Protein AF-A0A5S4F9X3-F1 (afdb_monomer_lite)

Structure (mmCIF, N/CA/C/O backbone):
data_AF-A0A5S4F9X3-F1
#
_entry.id   AF-A0A5S4F9X3-F1
#
loop_
_atom_site.group_PDB
_atom_site.id
_atom_site.type_symbol
_atom_site.label_atom_id
_atom_site.label_alt_id
_atom_site.label_comp_id
_atom_site.label_asym_id
_atom_site.label_entity_id
_atom_site.label_seq_id
_atom_site.pdbx_PDB_ins_code
_atom_site.Cartn_x
_atom_site.Cartn_y
_atom_site.Cartn_z
_atom_site.occupancy
_atom_site.B_iso_or_equiv
_atom_site.auth_seq_id
_atom_site.auth_comp_id
_atom_site.auth_asym_id
_atom_site.auth_atom_id
_atom_site.pdbx_PDB_model_num
ATOM 1 N N . MET A 1 1 ? 14.491 -25.019 -21.883 1.00 43.62 1 MET A N 1
ATOM 2 C CA . MET A 1 1 ? 15.320 -24.102 -21.069 1.00 43.62 1 MET A CA 1
ATOM 3 C C . MET A 1 1 ? 15.112 -22.615 -21.375 1.00 43.62 1 MET A C 1
ATOM 5 O O . MET A 1 1 ? 15.585 -21.817 -20.590 1.00 43.62 1 MET A O 1
ATOM 9 N N . GLY A 1 2 ? 14.371 -22.215 -22.422 1.00 46.97 2 GLY A N 1
ATOM 10 C CA . GLY A 1 2 ? 14.077 -20.793 -22.699 1.00 46.97 2 GLY A CA 1
ATOM 11 C C . GLY A 1 2 ? 12.879 -20.191 -21.947 1.00 46.97 2 GLY A C 1
ATOM 12 O O . GLY A 1 2 ? 12.639 -18.999 -22.069 1.00 46.97 2 GLY A O 1
ATOM 13 N N . LEU A 1 3 ? 12.138 -20.994 -21.173 1.00 51.41 3 LEU A N 1
ATOM 14 C CA . LEU A 1 3 ? 10.973 -20.537 -20.400 1.00 51.41 3 LEU A CA 1
ATOM 15 C C . LEU A 1 3 ? 11.349 -19.981 -19.013 1.00 51.41 3 LEU A C 1
ATOM 17 O O . LEU A 1 3 ? 10.495 -19.423 -18.360 1.00 51.41 3 LEU A O 1
ATOM 21 N N . LEU A 1 4 ? 12.602 -20.149 -18.570 1.00 52.91 4 LEU A N 1
ATOM 22 C CA . LEU A 1 4 ? 13.095 -19.680 -17.261 1.00 52.91 4 LEU A CA 1
ATOM 23 C C . LEU A 1 4 ? 14.135 -18.550 -17.385 1.00 52.91 4 LEU A C 1
ATOM 25 O O . LEU A 1 4 ? 14.628 -18.049 -16.381 1.00 52.91 4 LEU A O 1
ATOM 29 N N . THR A 1 5 ? 14.526 -18.181 -18.611 1.00 54.88 5 THR A N 1
ATOM 30 C CA . THR A 1 5 ? 15.626 -17.235 -18.885 1.00 54.88 5 THR A CA 1
ATOM 31 C C . THR A 1 5 ? 15.187 -16.012 -19.691 1.00 54.88 5 THR A C 1
ATOM 33 O O . THR A 1 5 ? 16.031 -15.217 -20.098 1.00 54.88 5 THR A O 1
ATOM 36 N N . GLY A 1 6 ? 13.890 -15.862 -19.972 1.00 51.59 6 GLY A N 1
ATOM 37 C CA . GLY A 1 6 ? 13.362 -14.654 -20.599 1.00 51.59 6 GLY A CA 1
ATOM 38 C C . GLY A 1 6 ? 13.265 -13.553 -19.550 1.00 51.59 6 GLY A C 1
ATOM 39 O O . GLY A 1 6 ? 12.560 -13.737 -18.566 1.00 51.59 6 GLY A O 1
ATOM 40 N N . GLY A 1 7 ? 13.951 -12.423 -19.741 1.00 59.22 7 GLY A N 1
ATOM 41 C CA . GLY A 1 7 ? 13.905 -11.284 -18.809 1.00 59.22 7 GLY A CA 1
ATOM 42 C C . GLY A 1 7 ? 12.479 -10.862 -18.436 1.00 59.22 7 GLY A C 1
ATOM 43 O O . GLY A 1 7 ? 12.225 -10.558 -17.275 1.00 59.22 7 GLY A O 1
ATOM 44 N N . GLY A 1 8 ? 11.532 -10.995 -19.373 1.00 63.47 8 GLY A N 1
ATOM 45 C CA . GLY A 1 8 ? 10.109 -10.774 -19.117 1.00 63.47 8 GLY A CA 1
ATOM 46 C C . GLY A 1 8 ? 9.510 -11.689 -18.043 1.00 63.47 8 GLY A C 1
ATOM 47 O O . GLY A 1 8 ? 8.709 -11.214 -17.254 1.00 63.47 8 GLY A O 1
ATOM 48 N N . ASP A 1 9 ? 9.921 -12.958 -17.936 1.00 76.38 9 ASP A N 1
ATOM 49 C CA . ASP A 1 9 ? 9.416 -13.880 -16.901 1.00 76.38 9 ASP A CA 1
ATOM 50 C C . ASP A 1 9 ? 9.950 -13.510 -15.505 1.00 76.38 9 ASP A C 1
ATOM 52 O O . ASP A 1 9 ? 9.219 -13.517 -14.514 1.00 76.38 9 ASP A O 1
ATOM 56 N N . LEU A 1 10 ? 11.216 -13.080 -15.423 1.00 82.88 10 LEU A N 1
ATOM 57 C CA . LEU A 1 10 ? 11.824 -12.655 -14.161 1.00 82.88 10 LEU A CA 1
ATOM 58 C C . LEU A 1 10 ? 11.252 -11.322 -13.652 1.00 82.88 10 LEU A C 1
ATOM 60 O O . LEU A 1 10 ? 10.960 -11.211 -12.461 1.00 82.88 10 LEU A O 1
ATOM 64 N N . VAL A 1 11 ? 11.079 -10.326 -14.529 1.00 84.00 11 VAL A N 1
ATOM 65 C CA . VAL A 1 11 ? 10.464 -9.030 -14.178 1.00 84.00 11 VAL A CA 1
ATOM 66 C C . VAL A 1 11 ? 9.049 -9.243 -13.660 1.00 84.00 11 VAL A C 1
ATOM 68 O O . VAL A 1 11 ? 8.690 -8.724 -12.602 1.00 84.00 11 VAL A O 1
ATOM 71 N N . TRP A 1 12 ? 8.275 -10.083 -14.346 1.00 83.31 12 TRP A N 1
ATOM 72 C CA . TRP A 1 12 ? 6.906 -10.393 -13.951 1.00 83.31 12 TRP A CA 1
ATOM 73 C C . TRP A 1 12 ? 6.841 -11.120 -12.603 1.00 83.31 12 TRP A C 1
ATOM 75 O O . TRP A 1 12 ? 6.047 -10.760 -11.731 1.00 83.31 12 TRP A O 1
ATOM 85 N N . ALA A 1 13 ? 7.721 -12.103 -12.388 1.00 89.19 13 ALA A N 1
ATOM 86 C CA . ALA A 1 13 ? 7.816 -12.822 -11.122 1.00 89.19 13 ALA A CA 1
ATOM 87 C C . ALA A 1 13 ? 8.230 -11.907 -9.955 1.00 89.19 13 ALA A C 1
ATOM 89 O O . ALA A 1 13 ? 7.673 -12.016 -8.859 1.00 89.19 13 ALA A O 1
ATOM 90 N N . LEU A 1 14 ? 9.173 -10.985 -10.177 1.00 90.00 14 LEU A N 1
ATOM 91 C CA . LEU A 1 14 ? 9.606 -10.009 -9.174 1.00 90.00 14 LEU A CA 1
ATOM 92 C C . LEU A 1 14 ? 8.489 -9.021 -8.828 1.00 90.00 14 LEU A C 1
ATOM 94 O O . LEU A 1 14 ? 8.201 -8.841 -7.643 1.00 90.00 14 LEU A O 1
ATOM 98 N N . GLY A 1 15 ? 7.820 -8.443 -9.829 1.00 88.62 15 GLY A N 1
ATOM 99 C CA . GLY A 1 15 ? 6.705 -7.519 -9.610 1.00 88.62 15 GLY A CA 1
ATOM 100 C C . GLY A 1 15 ? 5.549 -8.173 -8.847 1.00 88.62 15 GLY A C 1
ATOM 101 O O . GLY A 1 15 ? 5.005 -7.593 -7.897 1.00 88.62 15 GLY A O 1
ATOM 102 N N . LEU A 1 16 ? 5.235 -9.435 -9.164 1.00 91.00 16 LEU A N 1
ATOM 103 C CA . LEU A 1 16 ? 4.293 -10.234 -8.379 1.00 91.00 16 LEU A CA 1
ATOM 104 C C . LEU A 1 16 ? 4.775 -10.480 -6.948 1.00 91.00 16 LEU A C 1
ATOM 106 O O . LEU A 1 16 ? 3.995 -10.322 -6.008 1.00 91.00 16 LEU A O 1
ATOM 110 N N . GLY A 1 17 ? 6.038 -10.867 -6.769 1.00 93.19 17 GLY A N 1
ATOM 111 C CA . GLY A 1 17 ? 6.620 -11.136 -5.455 1.00 93.19 17 GLY A CA 1
ATOM 112 C C . GLY A 1 17 ? 6.564 -9.915 -4.537 1.00 93.19 17 GLY A C 1
ATOM 113 O O . GLY A 1 17 ? 6.124 -10.025 -3.391 1.00 93.19 17 GLY A O 1
ATOM 114 N N . ILE A 1 18 ? 6.926 -8.740 -5.056 1.00 92.94 18 ILE A N 1
ATOM 115 C CA . ILE A 1 18 ? 6.856 -7.457 -4.344 1.00 92.94 18 ILE A CA 1
ATOM 116 C C . ILE A 1 18 ? 5.406 -7.137 -3.964 1.00 92.94 18 ILE A C 1
ATOM 118 O O . ILE A 1 18 ? 5.121 -6.828 -2.803 1.00 92.94 18 ILE A O 1
ATOM 122 N N . SER A 1 19 ? 4.481 -7.262 -4.919 1.00 93.00 19 SER A N 1
ATOM 123 C CA . SER A 1 19 ? 3.058 -6.982 -4.702 1.00 93.00 19 SER A CA 1
ATOM 124 C C . SER A 1 19 ? 2.456 -7.896 -3.630 1.00 93.00 19 SER A C 1
ATOM 126 O O . SER A 1 19 ? 1.789 -7.431 -2.703 1.00 93.00 19 SER A O 1
ATOM 128 N N . LEU A 1 20 ? 2.723 -9.203 -3.709 1.00 94.62 20 LEU A N 1
ATOM 129 C CA . LEU A 1 20 ? 2.259 -10.189 -2.731 1.00 94.62 20 LEU A CA 1
ATOM 130 C C . LEU A 1 20 ? 2.851 -9.933 -1.348 1.00 94.62 20 LEU A C 1
ATOM 132 O O . LEU A 1 20 ? 2.119 -9.958 -0.360 1.00 94.62 20 LEU A O 1
ATOM 136 N N . PHE A 1 21 ? 4.151 -9.646 -1.269 1.00 96.25 21 PHE A N 1
ATOM 137 C CA . PHE A 1 21 ? 4.804 -9.301 -0.013 1.00 96.25 21 PHE A CA 1
ATOM 138 C C . PHE A 1 21 ? 4.138 -8.087 0.646 1.00 96.25 21 PHE A C 1
ATOM 140 O O . PHE A 1 21 ? 3.759 -8.153 1.818 1.00 96.25 21 PHE A O 1
ATOM 147 N N . ALA A 1 22 ? 3.924 -7.006 -0.111 1.00 95.31 22 ALA A N 1
ATOM 148 C CA . ALA A 1 22 ? 3.277 -5.797 0.391 1.00 95.31 22 ALA A CA 1
ATOM 149 C C . ALA A 1 22 ? 1.835 -6.061 0.859 1.00 95.31 22 ALA A C 1
ATOM 151 O O . ALA A 1 22 ? 1.420 -5.562 1.908 1.00 95.31 22 ALA A O 1
ATOM 152 N N . LEU A 1 23 ? 1.079 -6.886 0.129 1.00 94.94 23 LEU A N 1
ATOM 153 C CA . LEU A 1 23 ? -0.281 -7.280 0.502 1.00 94.94 23 LEU A CA 1
ATOM 154 C C . LEU A 1 23 ? -0.317 -8.131 1.776 1.00 94.94 23 LEU A C 1
ATOM 156 O O . LEU A 1 23 ? -1.126 -7.869 2.667 1.00 94.94 23 LEU A O 1
ATOM 160 N N . ILE A 1 24 ? 0.571 -9.119 1.905 1.00 95.19 24 ILE A N 1
ATOM 161 C CA . ILE A 1 24 ? 0.671 -9.962 3.104 1.00 95.19 24 ILE A CA 1
ATOM 162 C C . ILE A 1 24 ? 1.074 -9.115 4.315 1.00 95.19 24 ILE A C 1
ATOM 164 O O . ILE A 1 24 ? 0.466 -9.231 5.383 1.00 95.19 24 ILE A O 1
ATOM 168 N N . ALA A 1 25 ? 2.038 -8.208 4.145 1.00 94.19 25 ALA A N 1
ATOM 169 C CA . ALA A 1 25 ? 2.425 -7.260 5.181 1.00 94.19 25 ALA A CA 1
ATOM 170 C C . ALA A 1 25 ? 1.243 -6.365 5.598 1.00 94.19 25 ALA A C 1
ATOM 172 O O . ALA A 1 25 ? 1.009 -6.171 6.793 1.00 94.19 25 ALA A O 1
ATOM 173 N N . ALA A 1 26 ? 0.442 -5.886 4.639 1.00 93.31 26 ALA A N 1
ATOM 174 C CA . ALA A 1 26 ? -0.759 -5.101 4.913 1.00 93.31 26 ALA A CA 1
ATOM 175 C C . ALA A 1 26 ? -1.817 -5.897 5.699 1.00 93.31 26 ALA A C 1
ATOM 177 O O . ALA A 1 26 ? -2.374 -5.378 6.668 1.00 93.31 26 ALA A O 1
ATOM 178 N N . ILE A 1 27 ? -2.052 -7.169 5.343 1.00 92.44 27 ILE A N 1
ATOM 179 C CA . ILE A 1 27 ? -2.930 -8.074 6.107 1.00 92.44 27 ILE A CA 1
ATOM 180 C C . ILE A 1 27 ? -2.438 -8.177 7.552 1.00 92.44 27 ILE A C 1
ATOM 182 O O . ILE A 1 27 ? -3.222 -7.985 8.485 1.00 92.44 27 ILE A O 1
ATOM 186 N N . GLY A 1 28 ? -1.150 -8.462 7.756 1.00 90.25 28 GLY A N 1
ATOM 187 C CA . GLY A 1 28 ? -0.556 -8.585 9.089 1.00 90.25 28 GLY A CA 1
ATOM 188 C C . GLY A 1 28 ? -0.667 -7.297 9.909 1.00 90.25 28 GLY A C 1
ATOM 189 O O . GLY A 1 28 ? -0.980 -7.344 11.099 1.00 90.25 28 GLY A O 1
ATOM 190 N N . ALA A 1 29 ? -0.498 -6.143 9.262 1.00 89.25 29 ALA A N 1
ATOM 191 C CA . ALA A 1 29 ? -0.573 -4.829 9.892 1.00 89.25 29 ALA A CA 1
ATOM 192 C C . ALA A 1 29 ? -1.987 -4.431 10.345 1.00 89.25 29 ALA A C 1
ATOM 194 O O . ALA A 1 29 ? -2.114 -3.579 11.219 1.00 89.25 29 ALA A O 1
ATOM 195 N N . VAL A 1 30 ? -3.041 -5.032 9.787 1.00 89.56 30 VAL A N 1
ATOM 196 C CA . VAL A 1 30 ? -4.450 -4.756 10.143 1.00 89.56 30 VAL A CA 1
ATOM 197 C C . VAL A 1 30 ? -5.076 -5.893 10.961 1.00 89.56 30 VAL A C 1
ATOM 199 O O . VAL A 1 30 ? -6.093 -5.715 11.638 1.00 89.56 30 VAL A O 1
ATOM 202 N N . SER A 1 31 ? -4.460 -7.072 10.937 1.00 88.56 31 SER A N 1
ATOM 203 C CA . SER A 1 31 ? -4.925 -8.244 11.672 1.00 88.56 31 SER A CA 1
ATOM 204 C C . SER A 1 31 ? -4.874 -8.037 13.185 1.00 88.56 31 SER A C 1
ATOM 206 O O . SER A 1 31 ? -4.012 -7.342 13.719 1.00 88.56 31 SER A O 1
ATOM 208 N N . LYS A 1 32 ? -5.806 -8.691 13.889 1.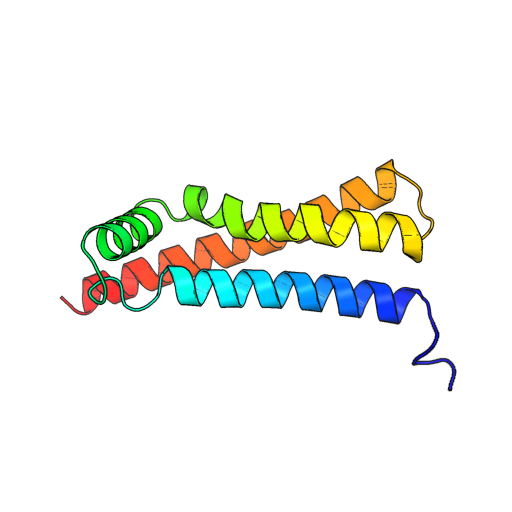00 86.12 32 LYS A N 1
ATOM 209 C CA . LYS A 1 32 ? -5.870 -8.733 15.360 1.00 86.12 32 LYS A CA 1
ATOM 210 C C . LYS A 1 32 ? -5.778 -7.336 16.005 1.00 86.12 32 LYS A C 1
ATOM 212 O O . LYS A 1 32 ? -4.870 -7.053 16.790 1.00 86.12 32 LYS A O 1
ATOM 217 N N . PRO A 1 33 ? -6.730 -6.434 15.721 1.00 81.31 33 PRO A N 1
ATOM 218 C CA . PRO A 1 33 ? -6.661 -5.032 16.139 1.00 81.31 33 PRO A CA 1
ATOM 219 C C . PRO A 1 33 ? -6.873 -4.813 17.650 1.00 81.31 33 PRO A C 1
ATOM 221 O O . PRO A 1 33 ? -6.909 -3.668 18.098 1.00 81.31 33 PRO A O 1
ATOM 224 N N . GLY A 1 34 ? -7.079 -5.882 18.427 1.00 81.62 34 GLY A N 1
ATOM 225 C CA . GLY A 1 34 ? -7.165 -5.862 19.890 1.00 81.62 34 GLY A CA 1
ATOM 226 C C . GLY A 1 34 ? -5.895 -6.335 20.606 1.00 81.62 34 GLY A C 1
ATOM 227 O O . GLY A 1 34 ? -5.792 -6.118 21.807 1.00 81.62 34 GLY A O 1
ATOM 228 N N . GLU A 1 35 ? -4.943 -6.940 19.893 1.00 83.75 35 GLU A N 1
ATOM 229 C CA . GLU A 1 35 ? -3.695 -7.464 20.462 1.00 83.75 35 GLU A CA 1
ATOM 230 C C . GLU A 1 35 ? -2.534 -6.475 20.256 1.00 83.75 35 GLU A C 1
ATOM 232 O O . GLU A 1 35 ? -2.412 -5.875 19.185 1.00 83.75 35 GLU A O 1
ATOM 237 N N . GLY A 1 36 ? -1.661 -6.343 21.260 1.00 83.56 36 GLY A N 1
ATOM 238 C CA . GLY A 1 36 ? -0.450 -5.512 21.226 1.00 83.56 36 GLY A CA 1
ATOM 239 C C . GLY A 1 36 ? -0.508 -4.258 22.106 1.00 83.56 36 GLY A C 1
ATOM 240 O O . GLY A 1 36 ? -1.541 -3.934 22.697 1.00 83.56 36 GLY A O 1
ATOM 241 N N . ASP A 1 37 ? 0.619 -3.546 22.170 1.00 90.25 37 ASP A N 1
ATOM 242 C CA . ASP A 1 37 ? 0.766 -2.317 22.954 1.00 90.25 37 ASP A CA 1
ATOM 243 C C . ASP A 1 37 ? -0.220 -1.228 22.520 1.00 90.25 37 ASP A C 1
ATOM 245 O O . ASP A 1 37 ? -0.738 -1.223 21.399 1.00 90.25 37 ASP A O 1
ATOM 249 N N . ARG A 1 38 ? -0.444 -0.240 23.399 1.00 90.88 38 ARG A N 1
ATOM 250 C CA . ARG A 1 38 ? -1.376 0.877 23.163 1.00 90.88 38 ARG A CA 1
ATOM 251 C C . ARG A 1 38 ? -1.184 1.527 21.787 1.00 90.88 38 ARG A C 1
ATOM 253 O O . ARG A 1 38 ? -2.174 1.830 21.123 1.00 90.88 38 ARG A O 1
ATOM 260 N N . VAL A 1 39 ? 0.064 1.727 21.363 1.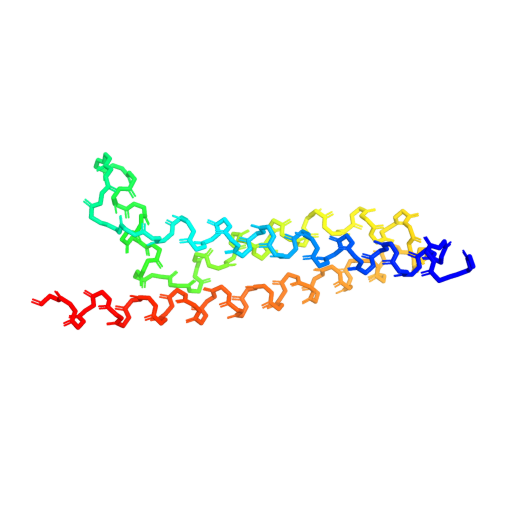00 90.94 39 VAL A N 1
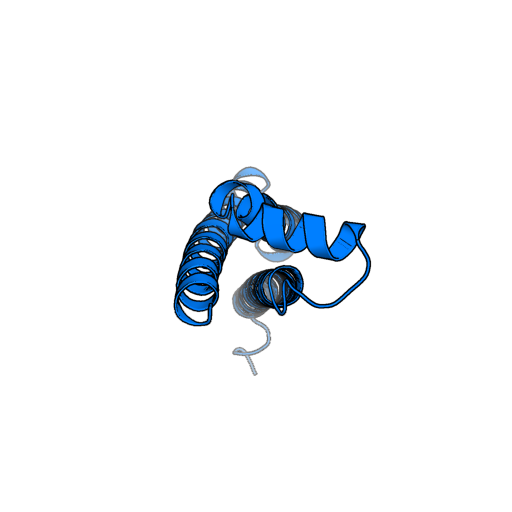ATOM 261 C CA . VAL A 1 39 ? 0.408 2.371 20.084 1.00 90.94 39 VAL A CA 1
ATOM 262 C C . VAL A 1 39 ? 0.069 1.464 18.899 1.00 90.94 39 VAL A C 1
ATOM 264 O O . VAL A 1 39 ? -0.630 1.894 17.985 1.00 9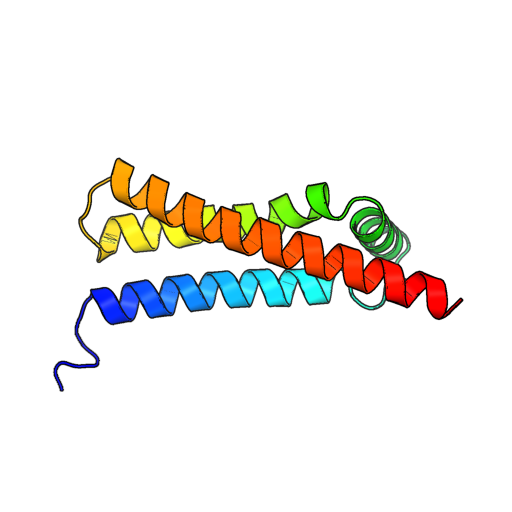0.94 39 VAL A O 1
ATOM 267 N N . THR A 1 40 ? 0.475 0.193 18.938 1.00 89.81 40 THR A N 1
ATOM 268 C CA . THR A 1 40 ? 0.175 -0.794 17.886 1.00 89.81 40 THR A CA 1
ATOM 269 C C . THR A 1 40 ? -1.326 -1.002 17.733 1.00 89.81 40 THR A C 1
ATOM 271 O O . THR A 1 40 ? -1.848 -1.039 16.618 1.00 89.81 40 THR A O 1
ATOM 274 N N . ARG A 1 41 ? -2.047 -1.058 18.855 1.00 89.69 41 ARG A N 1
ATOM 275 C CA . ARG A 1 41 ? -3.506 -1.132 18.876 1.00 89.69 41 ARG A CA 1
ATOM 276 C C . ARG A 1 41 ? -4.139 0.102 18.232 1.00 89.69 41 ARG A C 1
ATOM 278 O O . ARG A 1 41 ? -5.024 -0.048 17.394 1.00 89.69 41 ARG A O 1
ATOM 285 N N . GLN A 1 42 ? -3.692 1.310 18.584 1.00 91.69 42 GLN A N 1
ATOM 286 C CA . GLN A 1 42 ? -4.191 2.548 17.973 1.00 91.69 42 GLN A CA 1
ATOM 287 C C . GLN A 1 42 ? -3.922 2.590 16.465 1.00 91.69 42 GLN A C 1
ATOM 289 O O . GLN A 1 42 ? -4.835 2.913 15.708 1.00 91.69 42 GLN A O 1
ATOM 294 N N . ALA A 1 43 ? -2.726 2.192 16.022 1.00 91.50 43 ALA A N 1
ATOM 295 C CA . ALA A 1 43 ? -2.377 2.127 14.605 1.00 91.50 43 ALA A CA 1
ATOM 296 C C . ALA A 1 43 ? -3.291 1.158 13.837 1.00 91.50 43 ALA A C 1
ATOM 298 O O . ALA A 1 43 ? -3.898 1.544 12.843 1.00 91.50 43 ALA A O 1
ATOM 299 N N . ARG A 1 44 ? -3.489 -0.067 14.347 1.00 91.75 44 ARG A N 1
ATOM 300 C CA . ARG A 1 44 ? -4.400 -1.061 13.748 1.00 91.75 44 ARG A CA 1
ATOM 301 C C . ARG A 1 44 ? -5.833 -0.540 13.636 1.00 91.75 44 ARG A C 1
ATOM 303 O O . ARG A 1 44 ? -6.485 -0.700 12.605 1.00 91.75 44 ARG A O 1
ATOM 310 N N . GLN A 1 45 ? -6.327 0.105 14.692 1.00 92.25 45 GLN A N 1
ATOM 311 C CA . GLN A 1 45 ? -7.670 0.689 14.708 1.00 92.25 45 GLN A CA 1
ATOM 312 C C . GLN A 1 45 ? -7.800 1.867 13.739 1.00 92.25 45 GLN A C 1
ATOM 314 O O . GLN A 1 45 ? -8.837 2.007 13.092 1.00 92.25 45 GLN A O 1
ATOM 319 N N . TRP A 1 46 ? -6.765 2.697 13.612 1.00 93.81 46 TRP A N 1
ATOM 320 C CA . TRP A 1 46 ? -6.728 3.779 12.634 1.00 93.81 46 TRP A CA 1
ATOM 321 C C . TRP A 1 46 ? -6.777 3.235 11.203 1.00 93.81 46 TRP A C 1
ATOM 323 O O . TRP A 1 46 ? -7.602 3.690 10.410 1.00 93.81 46 TRP A O 1
ATOM 333 N N . SER A 1 47 ? -5.999 2.191 10.899 1.00 93.06 47 SER A N 1
ATOM 334 C CA . SER A 1 47 ? -6.004 1.545 9.580 1.00 93.06 47 SER A CA 1
ATOM 335 C C . SER A 1 47 ? -7.392 1.025 9.201 1.00 93.06 47 SER A C 1
ATOM 337 O O . SER A 1 47 ? -7.860 1.248 8.086 1.00 93.06 47 SER A O 1
ATOM 339 N N . LEU A 1 48 ? -8.109 0.413 10.152 1.00 92.12 48 LEU A N 1
ATOM 340 C CA . LEU A 1 48 ? -9.493 -0.034 9.949 1.00 92.12 48 LEU A CA 1
ATOM 341 C C . LEU A 1 48 ? -10.477 1.125 9.748 1.00 92.12 48 LEU A C 1
ATOM 343 O O . LEU A 1 48 ? -11.464 0.990 9.023 1.00 92.12 48 LEU A O 1
ATOM 347 N N . GLN A 1 49 ? -10.248 2.264 10.397 1.00 93.62 49 GLN A N 1
ATOM 348 C CA . GLN A 1 49 ? -11.093 3.444 10.230 1.00 93.62 49 GLN A CA 1
ATOM 349 C C . GLN A 1 49 ? -10.846 4.140 8.891 1.00 93.62 49 GLN A C 1
ATOM 351 O O . GLN A 1 49 ? -11.769 4.772 8.369 1.00 93.62 49 GLN A O 1
ATOM 356 N N . HIS A 1 50 ? -9.630 4.057 8.347 1.00 94.88 50 HIS A N 1
ATOM 357 C CA . HIS A 1 50 ? -9.188 4.792 7.160 1.00 94.88 50 HIS A CA 1
ATOM 358 C C . HIS A 1 50 ? -8.551 3.852 6.112 1.00 94.88 50 HIS A C 1
ATOM 360 O O . HIS A 1 50 ? -7.379 4.026 5.770 1.00 94.88 50 HIS A O 1
ATOM 366 N N . PRO A 1 51 ? -9.313 2.891 5.549 1.00 92.44 51 PRO A N 1
ATOM 367 C CA . PRO A 1 51 ? -8.778 1.832 4.684 1.00 92.44 51 PRO A CA 1
ATOM 368 C C . PRO A 1 51 ? -8.011 2.371 3.472 1.00 92.44 51 PRO A C 1
ATOM 370 O O . PRO A 1 51 ? -6.923 1.896 3.176 1.00 92.44 51 PRO A O 1
ATOM 373 N N . TRP A 1 52 ? -8.539 3.414 2.827 1.00 93.88 52 TRP A N 1
ATOM 374 C CA . TRP A 1 52 ? -7.925 4.041 1.654 1.00 93.88 52 TRP A CA 1
ATOM 375 C C . TRP A 1 52 ? -6.655 4.834 1.972 1.00 93.88 52 TRP A C 1
ATOM 377 O O . TRP A 1 52 ? -5.740 4.893 1.166 1.00 93.88 52 TRP A O 1
ATOM 387 N N . LYS A 1 53 ? -6.557 5.437 3.162 1.00 94.69 53 LYS A N 1
ATOM 388 C CA . LYS A 1 53 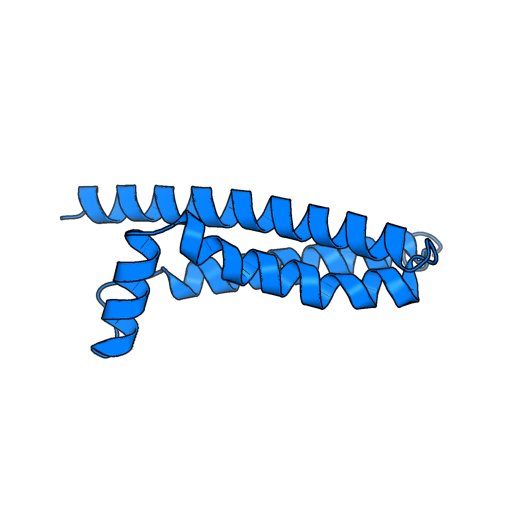? -5.313 6.112 3.568 1.00 94.69 53 LYS A CA 1
ATOM 389 C C . LYS A 1 53 ? -4.244 5.092 3.932 1.00 94.69 53 LYS A C 1
ATOM 391 O O . LYS A 1 53 ? -3.080 5.284 3.610 1.00 94.69 53 LYS A O 1
ATOM 396 N N . PHE A 1 54 ? -4.646 4.004 4.583 1.00 94.50 54 PHE A N 1
ATOM 397 C CA . PHE A 1 54 ? -3.748 2.909 4.918 1.00 94.50 54 PHE A CA 1
ATOM 398 C C . PHE A 1 54 ? -3.213 2.200 3.668 1.00 94.50 54 PHE A C 1
ATOM 400 O O . PHE A 1 54 ? -2.017 1.932 3.604 1.00 94.50 54 PHE A O 1
ATOM 407 N N . SER A 1 55 ? -4.052 1.954 2.654 1.00 94.56 55 SER A N 1
ATOM 408 C CA . SER A 1 55 ? -3.648 1.259 1.424 1.00 94.56 55 SER A CA 1
ATOM 409 C C . SER A 1 55 ? -2.615 2.015 0.586 1.00 94.56 55 SER A C 1
ATOM 411 O O . SER A 1 55 ? -1.938 1.388 -0.226 1.00 94.56 55 SER A O 1
ATOM 413 N N . LEU A 1 56 ? -2.427 3.323 0.809 1.00 95.31 56 LEU A N 1
ATOM 414 C CA . LEU A 1 56 ? -1.325 4.086 0.207 1.00 95.31 56 LEU A CA 1
ATOM 415 C C . LEU A 1 56 ? 0.046 3.524 0.594 1.00 95.31 56 LEU A C 1
ATOM 417 O O . LEU A 1 56 ? 0.969 3.587 -0.210 1.00 95.31 56 LEU A O 1
ATOM 421 N N . LEU A 1 57 ? 0.188 2.962 1.799 1.00 94.06 57 LEU A N 1
ATOM 422 C CA . LEU A 1 57 ? 1.462 2.434 2.279 1.00 94.06 57 LEU A CA 1
ATOM 423 C C . LEU A 1 57 ? 1.919 1.189 1.493 1.00 94.06 57 LEU A C 1
ATOM 425 O O . LEU A 1 57 ? 2.991 1.252 0.892 1.00 94.06 57 LEU A O 1
ATOM 429 N N . PRO A 1 58 ? 1.157 0.075 1.431 1.00 94.56 58 PRO A N 1
ATOM 430 C CA . PRO A 1 58 ? 1.564 -1.083 0.637 1.00 94.56 58 PRO A CA 1
ATOM 431 C C . PRO A 1 58 ? 1.646 -0.764 -0.863 1.00 94.56 58 PRO A C 1
ATOM 433 O O . PRO A 1 58 ? 2.530 -1.280 -1.544 1.00 94.56 58 PRO A O 1
ATOM 436 N N . ALA A 1 59 ? 0.788 0.125 -1.374 1.00 94.00 59 ALA A N 1
ATOM 437 C CA . ALA A 1 59 ? 0.851 0.592 -2.757 1.00 94.00 59 ALA A CA 1
ATOM 438 C C . ALA A 1 59 ? 2.148 1.349 -3.064 1.00 94.00 59 ALA A C 1
ATOM 440 O O . ALA A 1 59 ? 2.817 1.061 -4.052 1.00 94.00 59 ALA A O 1
ATOM 441 N N . GLY A 1 60 ? 2.520 2.287 -2.190 1.00 93.69 60 GLY A N 1
ATOM 442 C CA . GLY A 1 60 ? 3.746 3.064 -2.312 1.00 93.69 60 GLY A CA 1
ATOM 443 C C . GLY A 1 60 ? 4.988 2.187 -2.205 1.00 93.69 60 GLY A C 1
ATOM 444 O O . GLY A 1 60 ? 5.881 2.311 -3.033 1.00 93.69 60 GLY A O 1
ATOM 445 N N . ILE A 1 61 ? 5.017 1.250 -1.250 1.00 93.44 61 ILE A N 1
ATOM 446 C CA . ILE A 1 61 ? 6.102 0.262 -1.133 1.00 93.44 61 ILE A CA 1
ATOM 447 C C . ILE A 1 61 ? 6.239 -0.536 -2.432 1.00 93.44 61 ILE A C 1
ATOM 449 O O . ILE A 1 61 ? 7.348 -0.680 -2.936 1.00 93.44 61 ILE A O 1
ATOM 453 N N . THR A 1 62 ? 5.123 -1.005 -2.994 1.00 95.12 62 THR A N 1
ATOM 454 C CA . THR A 1 62 ? 5.132 -1.766 -4.251 1.00 95.12 62 THR A CA 1
ATOM 455 C C . THR A 1 62 ? 5.704 -0.932 -5.389 1.00 95.12 62 THR A C 1
ATOM 457 O O . THR A 1 62 ? 6.667 -1.355 -6.011 1.00 95.12 62 THR A O 1
ATOM 460 N N . ALA A 1 63 ? 5.181 0.274 -5.621 1.00 92.00 63 ALA A N 1
ATOM 461 C CA . ALA A 1 63 ? 5.642 1.128 -6.714 1.00 92.00 63 ALA A CA 1
ATOM 462 C C . ALA A 1 63 ? 7.125 1.516 -6.577 1.00 92.00 63 ALA A C 1
ATOM 464 O O . ALA A 1 63 ? 7.856 1.519 -7.563 1.00 92.00 63 ALA A O 1
ATOM 465 N N . VAL A 1 64 ? 7.583 1.817 -5.356 1.00 93.88 64 VAL A N 1
ATOM 466 C CA . VAL A 1 64 ? 8.980 2.195 -5.089 1.00 93.88 64 VAL A CA 1
ATOM 467 C C . VAL A 1 64 ? 9.936 1.023 -5.306 1.00 93.88 64 VAL A C 1
ATOM 469 O O . VAL A 1 64 ? 11.032 1.232 -5.818 1.00 93.88 64 VAL A O 1
ATOM 472 N N . LEU A 1 65 ? 9.544 -0.193 -4.917 1.00 92.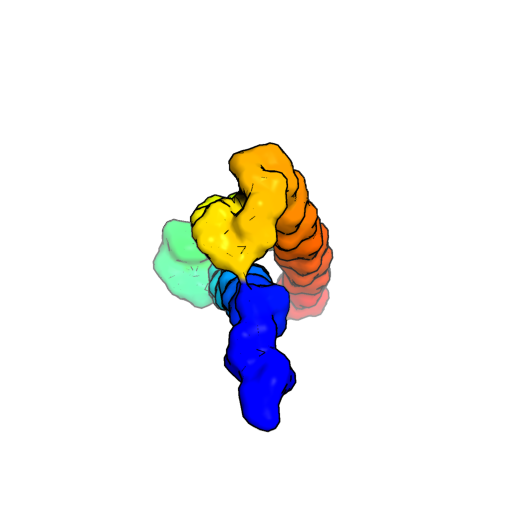12 65 LEU A N 1
ATOM 473 C CA . LEU A 1 65 ? 10.380 -1.385 -5.074 1.00 92.12 65 LEU A CA 1
ATOM 474 C C . LEU A 1 65 ? 10.341 -1.955 -6.495 1.00 92.12 65 LEU A C 1
ATOM 476 O O . LEU A 1 65 ? 11.350 -2.476 -6.959 1.00 92.12 65 LEU A O 1
ATOM 480 N N . ASP A 1 66 ? 9.207 -1.844 -7.182 1.00 89.94 66 ASP A N 1
ATOM 481 C CA . ASP A 1 66 ? 9.023 -2.356 -8.541 1.00 89.94 66 ASP A CA 1
ATOM 482 C C . ASP A 1 66 ? 9.697 -1.463 -9.596 1.00 89.94 66 ASP A C 1
ATOM 484 O O . ASP A 1 66 ? 10.281 -1.956 -10.557 1.00 89.94 66 ASP A O 1
ATOM 488 N N . TYR A 1 67 ? 9.745 -0.149 -9.366 1.00 87.75 67 TYR A N 1
ATOM 489 C CA . TYR A 1 67 ? 10.389 0.802 -10.276 1.00 87.75 67 TYR A CA 1
ATOM 490 C C . TYR A 1 67 ? 11.832 0.461 -10.682 1.00 87.75 67 TYR A C 1
ATOM 492 O O . TYR A 1 67 ? 12.107 0.416 -11.883 1.00 87.75 67 TYR A O 1
ATOM 500 N N . PRO A 1 68 ? 12.772 0.199 -9.754 1.00 87.81 68 PRO A N 1
ATOM 501 C CA . PRO A 1 68 ? 14.128 -0.184 -10.132 1.00 87.81 68 PRO A CA 1
ATOM 502 C C . PRO A 1 68 ? 14.188 -1.547 -10.832 1.00 87.81 68 PRO A C 1
ATOM 504 O O . PRO A 1 68 ? 15.058 -1.735 -11.679 1.00 87.81 68 PRO A O 1
ATOM 507 N N . VAL A 1 69 ? 13.276 -2.479 -10.519 1.00 85.38 69 VAL A N 1
ATOM 508 C CA . VAL A 1 69 ? 13.190 -3.781 -11.203 1.00 85.38 69 VAL A CA 1
ATOM 509 C C . VAL A 1 69 ? 12.895 -3.551 -12.679 1.00 85.38 69 VAL A C 1
ATOM 511 O O . VAL A 1 69 ? 13.641 -4.023 -13.532 1.00 85.38 69 VAL A O 1
ATOM 514 N N . GLN A 1 70 ? 11.873 -2.753 -12.975 1.00 83.44 70 GLN A N 1
ATOM 515 C CA . GLN A 1 70 ? 11.482 -2.450 -14.349 1.00 83.44 70 GLN A CA 1
ATOM 516 C C . GLN A 1 70 ? 12.529 -1.625 -15.092 1.00 83.44 70 GLN A C 1
ATOM 518 O O . GLN A 1 70 ? 12.896 -1.945 -16.221 1.00 83.44 70 GLN A O 1
ATOM 523 N N . LEU A 1 71 ? 13.091 -0.619 -14.418 1.00 85.38 71 LEU A N 1
ATOM 524 C CA . LEU A 1 71 ? 14.089 0.265 -15.010 1.00 85.38 71 LEU A CA 1
ATOM 525 C C . LEU A 1 71 ? 15.345 -0.482 -15.463 1.00 85.38 71 LEU A C 1
ATOM 527 O O . LEU A 1 71 ? 15.925 -0.139 -16.492 1.00 85.38 71 LEU A O 1
ATOM 531 N N . VAL A 1 72 ? 15.784 -1.470 -14.683 1.00 85.12 72 VAL A N 1
ATOM 532 C CA . VAL A 1 72 ? 17.031 -2.195 -14.947 1.00 85.12 72 VAL A CA 1
ATOM 533 C C . VAL A 1 72 ? 16.812 -3.385 -15.877 1.00 85.12 72 VAL A C 1
ATOM 535 O O . VAL A 1 72 ? 17.687 -3.679 -16.689 1.00 85.12 72 VAL A O 1
ATOM 538 N N . LEU A 1 73 ? 15.683 -4.085 -15.753 1.00 78.94 73 LEU A N 1
ATOM 539 C CA . LEU A 1 73 ? 15.497 -5.390 -16.388 1.00 78.94 73 LEU A CA 1
ATOM 540 C C . LEU A 1 73 ? 14.597 -5.366 -17.628 1.00 78.94 73 LEU A C 1
ATOM 542 O O . LEU A 1 73 ? 14.769 -6.233 -18.481 1.00 78.94 73 LEU A O 1
ATOM 546 N N . ASP A 1 74 ? 13.671 -4.409 -17.742 1.00 74.62 74 ASP A N 1
ATOM 547 C CA . ASP A 1 74 ? 12.659 -4.400 -18.813 1.00 74.62 74 ASP A CA 1
ATOM 548 C C . ASP A 1 74 ? 13.049 -3.504 -20.004 1.00 74.62 74 ASP A C 1
ATOM 550 O O . ASP A 1 74 ? 12.575 -3.671 -21.123 1.00 74.62 74 ASP A O 1
ATOM 554 N N . GLY A 1 75 ? 13.981 -2.565 -19.806 1.00 68.06 75 GLY A N 1
ATOM 555 C CA . GLY A 1 75 ? 14.600 -1.804 -20.900 1.00 68.06 75 GLY A CA 1
ATOM 556 C C . GLY A 1 75 ? 13.698 -0.773 -21.600 1.00 68.06 75 GLY A C 1
ATOM 557 O O . GLY A 1 75 ? 14.183 -0.060 -22.477 1.00 68.06 75 GLY A O 1
ATOM 558 N N . GLU A 1 76 ? 12.433 -0.613 -21.190 1.00 69.50 76 GLU A N 1
ATOM 559 C CA . GLU A 1 76 ? 11.462 0.354 -21.748 1.00 69.50 76 GLU A CA 1
ATOM 560 C C . GLU A 1 76 ? 11.777 1.836 -21.429 1.00 69.50 76 GLU A C 1
ATOM 562 O O . GLU A 1 76 ? 11.074 2.760 -21.849 1.00 69.50 76 GLU A O 1
ATOM 567 N N . GLY A 1 77 ? 12.860 2.096 -20.694 1.00 77.06 77 GLY A N 1
ATOM 568 C CA . GLY A 1 77 ? 13.276 3.432 -20.281 1.00 77.06 77 GLY A CA 1
ATOM 569 C C . GLY A 1 77 ? 12.534 3.953 -19.043 1.00 77.06 77 GLY A C 1
ATOM 570 O O . GLY A 1 77 ? 11.635 3.320 -18.487 1.00 77.06 77 GLY A O 1
ATOM 571 N N . VAL A 1 78 ? 12.946 5.140 -18.588 1.00 83.06 78 VAL A N 1
ATOM 572 C CA . VAL A 1 78 ? 12.546 5.745 -17.300 1.00 83.06 78 VAL A CA 1
ATOM 573 C C . VAL A 1 78 ? 11.027 5.932 -17.186 1.00 83.06 78 VAL A C 1
ATOM 575 O O . VAL A 1 78 ? 10.434 5.606 -16.160 1.00 83.06 78 VAL A O 1
ATOM 578 N N . PHE A 1 79 ? 10.383 6.426 -18.246 1.00 84.88 79 PHE A N 1
ATOM 579 C CA . PHE A 1 79 ? 8.946 6.717 -18.235 1.00 84.88 79 PHE A CA 1
ATOM 580 C C . PHE A 1 79 ? 8.071 5.460 -18.312 1.00 84.88 79 PHE A C 1
ATOM 582 O O . PHE A 1 79 ? 7.072 5.396 -17.597 1.00 84.88 79 PHE A O 1
ATOM 589 N N . GLY A 1 80 ? 8.451 4.462 -19.121 1.00 80.19 80 GLY A N 1
ATOM 590 C CA . GLY A 1 80 ? 7.734 3.181 -19.198 1.00 80.19 80 GLY A CA 1
ATOM 591 C C . GLY A 1 80 ? 7.755 2.456 -17.854 1.00 80.19 80 GLY A C 1
ATOM 592 O O . GLY A 1 80 ? 6.708 2.148 -17.287 1.00 80.19 80 GLY A O 1
ATOM 593 N N . SER A 1 81 ? 8.946 2.365 -17.258 1.00 82.56 81 SER A N 1
ATOM 594 C CA . SER A 1 81 ? 9.159 1.744 -15.944 1.00 82.56 81 SER A CA 1
ATOM 595 C C . SER A 1 81 ? 8.356 2.429 -14.834 1.00 82.56 81 SER A C 1
ATOM 597 O O . SER A 1 81 ? 7.761 1.767 -13.982 1.00 82.56 81 SER A O 1
ATOM 599 N N . ALA A 1 82 ? 8.300 3.768 -14.845 1.00 83.62 82 ALA A N 1
ATOM 600 C CA . ALA A 1 82 ? 7.515 4.540 -13.881 1.00 83.62 82 ALA A CA 1
ATOM 601 C C . ALA A 1 82 ? 6.015 4.277 -14.033 1.00 83.62 82 ALA A C 1
ATOM 603 O O . ALA A 1 82 ? 5.323 4.064 -13.037 1.00 83.62 82 ALA A O 1
ATOM 604 N N . TRP A 1 83 ? 5.513 4.271 -15.270 1.00 89.25 83 TRP A N 1
ATOM 605 C CA . TRP A 1 83 ? 4.104 4.023 -15.556 1.00 89.25 83 TRP A CA 1
ATOM 606 C C . TRP A 1 83 ? 3.676 2.613 -15.142 1.00 89.25 83 TRP A C 1
ATOM 608 O O . TRP A 1 83 ? 2.657 2.439 -14.471 1.00 89.25 83 TRP A O 1
ATOM 618 N N . HIS A 1 84 ? 4.483 1.610 -15.475 1.00 86.62 84 HIS A N 1
ATOM 619 C CA . HIS A 1 84 ? 4.171 0.224 -15.165 1.00 86.62 84 HIS A CA 1
ATOM 620 C C . HIS A 1 84 ? 4.235 -0.059 -13.656 1.00 86.62 84 HIS A C 1
ATOM 622 O O . HIS A 1 84 ? 3.349 -0.723 -13.109 1.00 86.62 84 HIS A O 1
ATOM 628 N N . SER A 1 85 ? 5.209 0.521 -12.952 1.00 83.19 85 SER A N 1
ATOM 629 C CA . SER A 1 85 ? 5.316 0.394 -11.491 1.00 83.19 85 SER A CA 1
ATOM 630 C C . SER A 1 85 ? 4.188 1.122 -10.767 1.00 83.19 85 SER A C 1
ATOM 632 O O . SER A 1 85 ? 3.674 0.654 -9.748 1.00 83.19 85 SER A O 1
ATOM 634 N N . LEU A 1 86 ? 3.743 2.255 -11.318 1.00 91.62 86 LEU A N 1
ATOM 635 C CA . LEU A 1 86 ? 2.570 2.963 -10.821 1.00 91.62 86 LEU A CA 1
ATOM 636 C C . LEU A 1 86 ? 1.303 2.116 -10.983 1.00 91.62 86 LEU A C 1
ATOM 638 O O . LEU A 1 86 ? 0.477 2.093 -10.072 1.00 91.62 86 LEU A O 1
ATOM 642 N N . TRP A 1 87 ? 1.160 1.389 -12.096 1.00 92.12 87 TRP A N 1
ATOM 643 C CA . TRP A 1 87 ? 0.029 0.488 -12.316 1.00 92.12 87 TRP A CA 1
ATOM 644 C C . TRP A 1 87 ? -0.000 -0.665 -11.305 1.00 92.12 87 TRP A C 1
ATOM 646 O O . TRP A 1 87 ? -1.047 -0.941 -10.713 1.00 92.12 87 TRP A O 1
ATOM 656 N N . HIS A 1 88 ? 1.153 -1.278 -11.019 1.00 88.88 88 HIS A N 1
ATOM 657 C CA . HIS A 1 88 ? 1.265 -2.282 -9.957 1.00 88.88 88 HIS A CA 1
ATOM 658 C C . HIS A 1 88 ? 0.916 -1.708 -8.579 1.00 88.88 88 HIS A C 1
ATOM 660 O O . HIS A 1 88 ? 0.115 -2.292 -7.843 1.00 88.88 88 HIS A O 1
ATOM 666 N N . GLY A 1 89 ? 1.432 -0.521 -8.249 1.00 90.75 89 GLY A N 1
ATOM 667 C CA . GLY A 1 89 ? 1.068 0.192 -7.024 1.00 90.75 89 GLY A CA 1
ATOM 668 C C . GLY A 1 89 ? -0.434 0.485 -6.933 1.00 90.75 89 GLY A C 1
ATOM 669 O O . GLY A 1 89 ? -1.040 0.275 -5.882 1.00 90.75 89 GLY A O 1
ATOM 670 N N . ALA A 1 90 ? -1.064 0.907 -8.031 1.00 94.19 90 ALA A N 1
ATOM 671 C CA . ALA A 1 90 ? -2.497 1.185 -8.097 1.00 94.19 90 ALA A CA 1
ATOM 672 C C . ALA A 1 90 ? -3.351 -0.079 -7.888 1.00 94.19 90 ALA A C 1
ATOM 674 O O . ALA A 1 90 ? -4.361 -0.034 -7.178 1.00 94.19 90 ALA A O 1
ATOM 675 N N . LEU A 1 91 ? -2.932 -1.222 -8.439 1.00 93.50 91 LEU A N 1
ATOM 676 C CA . LEU A 1 91 ? -3.580 -2.510 -8.183 1.00 93.50 91 LEU A CA 1
ATOM 677 C C . LEU A 1 91 ? -3.477 -2.903 -6.706 1.00 93.50 91 LEU A C 1
ATOM 679 O O . LEU A 1 91 ? -4.490 -3.224 -6.081 1.00 93.50 91 LEU A O 1
ATOM 683 N N . VAL A 1 92 ? -2.283 -2.810 -6.111 1.00 94.62 92 VAL A N 1
ATOM 684 C CA . VAL A 1 92 ? -2.084 -3.098 -4.682 1.00 94.62 92 VAL A CA 1
ATOM 685 C C . VAL A 1 92 ? -2.895 -2.146 -3.802 1.00 94.62 92 VAL A C 1
ATOM 687 O O . VAL A 1 92 ? -3.499 -2.591 -2.826 1.00 94.62 92 VAL A O 1
ATOM 690 N N . TYR A 1 93 ? -2.978 -0.863 -4.160 1.00 95.44 93 TYR A N 1
ATOM 691 C CA . TYR A 1 93 ? -3.812 0.123 -3.472 1.00 95.44 93 TYR A CA 1
ATOM 692 C C . TYR A 1 93 ? -5.277 -0.316 -3.416 1.00 95.44 93 TYR A C 1
ATOM 694 O O . TYR A 1 93 ? -5.890 -0.321 -2.345 1.00 95.44 93 TYR A O 1
ATOM 702 N N . LEU A 1 94 ? -5.830 -0.713 -4.564 1.00 96.06 94 LEU A N 1
ATOM 703 C CA . LEU A 1 94 ? -7.217 -1.140 -4.679 1.00 96.06 94 LEU A CA 1
ATOM 704 C C . LEU A 1 94 ? -7.475 -2.417 -3.869 1.00 96.06 94 LEU A C 1
ATOM 706 O O . LEU A 1 94 ? -8.417 -2.463 -3.074 1.00 96.06 94 LEU A O 1
ATOM 710 N N . ILE A 1 95 ? -6.602 -3.420 -3.998 1.00 95.06 95 ILE A N 1
ATOM 711 C CA . ILE A 1 95 ? -6.726 -4.696 -3.282 1.00 95.06 95 ILE A CA 1
ATOM 712 C C . ILE A 1 95 ? -6.607 -4.485 -1.766 1.00 95.06 95 ILE A C 1
ATOM 714 O O . ILE A 1 95 ? -7.478 -4.925 -1.012 1.00 95.06 95 ILE A O 1
ATOM 718 N N . ALA A 1 96 ? -5.574 -3.779 -1.299 1.00 94.00 96 ALA A N 1
ATOM 719 C CA . ALA A 1 96 ? -5.360 -3.515 0.124 1.00 94.00 96 ALA A CA 1
ATOM 720 C C . ALA A 1 96 ? -6.498 -2.680 0.735 1.00 94.00 96 ALA A C 1
ATOM 722 O O . ALA A 1 96 ? -6.902 -2.927 1.876 1.00 94.00 96 ALA A O 1
ATOM 723 N N . GLY A 1 97 ? -7.051 -1.726 -0.021 1.00 93.12 97 GLY A N 1
ATOM 724 C CA . GLY A 1 97 ? -8.198 -0.921 0.397 1.00 93.12 97 GLY A CA 1
ATOM 725 C C . GLY A 1 97 ? -9.456 -1.770 0.596 1.00 93.12 97 GLY A C 1
ATOM 726 O O . GLY A 1 97 ? -10.061 -1.731 1.672 1.00 93.12 97 GLY A O 1
ATOM 727 N N . ILE A 1 98 ? -9.811 -2.596 -0.396 1.00 95.00 98 ILE A N 1
ATOM 728 C CA . ILE A 1 98 ? -10.971 -3.505 -0.340 1.00 95.00 98 ILE A CA 1
ATOM 729 C C . ILE A 1 98 ? -10.820 -4.525 0.791 1.00 95.00 98 ILE A C 1
ATOM 731 O O . ILE A 1 98 ? -11.759 -4.764 1.557 1.00 95.00 98 ILE A O 1
ATOM 735 N N . LEU A 1 99 ? -9.634 -5.111 0.933 1.00 93.06 99 LEU A N 1
ATOM 736 C CA . LEU A 1 99 ? -9.317 -6.058 1.995 1.00 93.06 99 LEU A CA 1
ATOM 737 C C . LEU A 1 99 ? -9.514 -5.422 3.377 1.00 93.06 99 LEU A C 1
ATOM 739 O O . LEU A 1 99 ? -10.213 -5.978 4.227 1.00 93.06 99 LEU A O 1
ATOM 743 N N . THR A 1 100 ? -8.934 -4.241 3.593 1.00 91.88 100 THR A N 1
ATOM 744 C CA . THR A 1 100 ? -9.030 -3.520 4.869 1.00 91.88 100 THR A CA 1
ATOM 745 C C . THR A 1 100 ? -10.482 -3.148 5.179 1.00 91.88 100 THR A C 1
ATOM 747 O O . THR A 1 100 ? -10.944 -3.317 6.311 1.00 91.88 100 THR A O 1
ATOM 750 N N . LEU A 1 101 ? -11.245 -2.719 4.167 1.00 92.94 101 LEU A N 1
ATOM 751 C CA . LEU A 1 101 ? -12.677 -2.437 4.289 1.00 92.94 101 LEU A CA 1
ATOM 752 C C . LEU A 1 101 ? -13.475 -3.694 4.681 1.00 92.94 101 LEU A C 1
ATOM 754 O O . LEU A 1 101 ? -14.326 -3.641 5.570 1.00 92.94 101 LEU A O 1
ATOM 758 N N . SER A 1 102 ? -13.148 -4.838 4.082 1.00 91.00 102 SER A N 1
ATOM 759 C CA . SER A 1 102 ? -13.770 -6.131 4.388 1.00 91.00 102 SER A CA 1
ATOM 760 C C . SER A 1 102 ? -13.455 -6.595 5.817 1.00 91.00 102 SER A C 1
ATOM 762 O O . SER A 1 102 ? -14.332 -7.074 6.538 1.00 91.00 102 SER A O 1
ATOM 764 N N . MET A 1 103 ? -12.214 -6.407 6.280 1.00 88.19 103 MET A N 1
ATOM 765 C CA . MET A 1 103 ? -11.806 -6.707 7.660 1.00 88.19 103 MET A CA 1
ATOM 766 C C . MET A 1 103 ? -12.513 -5.814 8.682 1.00 88.19 103 MET A C 1
ATOM 768 O O . MET A 1 103 ? -12.907 -6.295 9.746 1.00 88.19 103 MET A O 1
ATOM 772 N N . ARG A 1 104 ? -12.741 -4.538 8.350 1.00 86.81 104 ARG A N 1
ATOM 773 C CA . ARG A 1 104 ? -13.541 -3.622 9.175 1.00 86.81 104 ARG A CA 1
ATOM 774 C C . ARG A 1 104 ? -14.974 -4.124 9.349 1.00 86.81 104 ARG A C 1
ATOM 776 O O . ARG A 1 104 ? -15.504 -4.039 10.455 1.00 86.81 104 ARG A O 1
ATOM 783 N N . GLY A 1 105 ? -15.587 -4.647 8.284 1.00 83.06 105 GLY A N 1
ATOM 784 C CA . GLY A 1 105 ? -16.907 -5.279 8.343 1.00 83.06 105 GLY A CA 1
ATOM 785 C C . GLY A 1 105 ? -16.933 -6.439 9.340 1.00 83.06 105 GLY A C 1
ATOM 786 O O . GLY A 1 105 ? -17.725 -6.426 10.279 1.00 83.06 105 GLY A O 1
ATOM 787 N N . ARG A 1 106 ? -15.982 -7.376 9.221 1.00 80.81 106 ARG A N 1
ATOM 788 C CA . ARG A 1 106 ? -15.871 -8.536 10.127 1.00 80.81 106 ARG A CA 1
ATOM 789 C C . ARG A 1 106 ? -15.656 -8.150 11.591 1.00 80.81 106 ARG A C 1
ATOM 791 O O . ARG A 1 106 ? -16.267 -8.740 12.475 1.00 80.81 106 ARG A O 1
ATOM 798 N N . ALA A 1 107 ? -14.825 -7.142 11.856 1.00 75.25 107 ALA A N 1
ATOM 799 C CA . ALA A 1 107 ? -14.561 -6.673 13.217 1.00 75.25 107 ALA A CA 1
ATOM 800 C C . ALA A 1 107 ? -15.786 -6.026 13.894 1.00 75.25 107 ALA A C 1
ATOM 802 O O . ALA A 1 107 ? -15.847 -5.988 15.120 1.00 75.25 107 ALA A O 1
ATOM 803 N N . ARG A 1 108 ? -16.747 -5.507 13.114 1.00 74.62 108 ARG A N 1
ATOM 804 C CA . ARG A 1 108 ? -18.012 -4.962 13.632 1.00 74.62 108 ARG A CA 1
ATOM 805 C C . ARG A 1 108 ? -19.030 -6.051 13.943 1.00 74.62 108 ARG A C 1
ATOM 807 O O . ARG A 1 108 ? -19.707 -5.933 14.947 1.00 74.62 108 ARG A O 1
ATOM 814 N N . THR A 1 109 ? -19.120 -7.083 13.107 1.00 73.81 109 THR A N 1
ATOM 815 C CA . THR A 1 109 ? -20.050 -8.208 13.308 1.00 73.81 109 THR A CA 1
ATOM 816 C C . THR A 1 109 ? -19.655 -9.104 14.484 1.00 73.81 109 THR A C 1
ATOM 818 O O . THR A 1 109 ? -20.514 -9.739 15.076 1.00 73.81 109 THR A O 1
ATOM 821 N N . ALA A 1 110 ? -18.363 -9.176 14.819 1.00 61.97 110 ALA A N 1
ATOM 822 C CA . ALA A 1 110 ? -17.858 -9.988 15.929 1.00 61.97 110 ALA A CA 1
ATOM 823 C C . ALA A 1 110 ? -17.954 -9.311 17.316 1.00 61.97 110 ALA A C 1
ATOM 825 O O . ALA A 1 110 ? -17.536 -9.915 18.303 1.00 61.97 110 ALA A O 1
ATOM 826 N N . ARG A 1 111 ? -18.424 -8.059 17.386 1.00 54.31 111 ARG A N 1
ATOM 827 C CA . ARG A 1 111 ? -18.708 -7.331 18.633 1.00 54.31 111 ARG A CA 1
ATOM 828 C C . ARG A 1 111 ? -20.182 -7.440 18.976 1.00 54.31 111 ARG A C 1
ATOM 830 O O . ARG A 1 111 ? -20.456 -7.478 20.192 1.00 54.31 111 ARG A O 1
#

Secondary structure (DSSP, 8-state):
-TTSS-HHHHHHHHHHHHHHHHHHHHHHHHS-TTSS-HHHHHHHHHHHH-HHHHHHHHHHHHHHHHHHHHHHHT-SHHHHHHHHHHHHHHHHHHHHHHHHHHHHHHHHHT-

Sequence (111 aa):
MGLLTGGGDLVWALGLGISLFALIAAIGAVSKPGEGDRVTRQARQWSLQHPWKFSLLPAGITAVLDYPVQLVLDGEGVFGSAWHSLWHGALVYLIAGILTLSMRGRARTAR

Organism: NCBI:txid1642303

pLDDT: mean 85.78, std 11.76, range [43.62, 96.25]

Foldseek 3Di:
DVVVPPLVVVLVVQLVVLLVVLLVVLCVLLPPLPDDDPVSNVSNVVCLVCVLVSLLVSLVSSLVRSLVSCCPRVVPHNVVSNVVSNVSSVVSSVVSSVVSPVVSVVVVVVD

Radius of gyration: 16.69 Å; chains: 1; bounding box: 37×31×46 Å